Protein AF-A0ABD6HC77-F1 (afdb_monomer_lite)

Foldseek 3Di:
DVPDDPLVVVLVLLVVLVVQDPAQAEAEDDPPDDPVNVVVSVVSQVVHPNYHYPPPPPDDPLRVLVPDQAEEEAADQVNVVNLVSQHAYAYCYPNHLCNVFHHNDSNCSNPGDNGDCPVSVVVVVVVDDDPVCVVVCVVVVVCVVVVVCVVVVNDDDDDDDDDDDDDPDDDDPDD

Structure (mmCIF, N/CA/C/O backbone):
data_AF-A0ABD6HC77-F1
#
_entry.id   AF-A0ABD6HC77-F1
#
loop_
_atom_site.group_PDB
_atom_site.id
_atom_site.type_symbol
_atom_site.label_atom_id
_atom_site.label_alt_id
_atom_site.label_comp_id
_atom_site.label_asym_id
_atom_site.label_entity_id
_atom_site.label_seq_id
_atom_site.pdbx_PDB_ins_code
_atom_site.Cartn_x
_atom_site.Cartn_y
_atom_site.Cartn_z
_atom_site.occupancy
_atom_site.B_iso_or_equiv
_atom_site.auth_seq_id
_atom_site.auth_comp_id
_atom_site.auth_asym_id
_atom_site.auth_atom_id
_atom_site.pdbx_PDB_model_num
ATOM 1 N N . MET A 1 1 ? 2.148 14.689 -1.913 1.00 62.94 1 MET A N 1
ATOM 2 C CA . MET A 1 1 ? 0.938 14.128 -2.558 1.00 62.94 1 MET A CA 1
ATOM 3 C C . MET A 1 1 ? 0.359 15.086 -3.619 1.00 62.94 1 MET A C 1
ATOM 5 O O . MET A 1 1 ? -0.757 15.555 -3.466 1.00 62.94 1 MET A O 1
ATOM 9 N N . ARG A 1 2 ? 1.080 15.403 -4.713 1.00 68.69 2 ARG A N 1
ATOM 10 C CA . ARG A 1 2 ? 0.613 16.353 -5.765 1.00 68.69 2 ARG A CA 1
ATOM 11 C C . ARG A 1 2 ? 0.061 17.691 -5.226 1.00 68.69 2 ARG A C 1
ATOM 13 O O . ARG A 1 2 ? -0.995 18.139 -5.651 1.00 68.69 2 ARG A O 1
ATOM 20 N N . GLY A 1 3 ? 0.755 18.289 -4.258 1.00 75.81 3 GLY A N 1
ATOM 21 C CA . GLY A 1 3 ? 0.324 19.536 -3.608 1.00 75.81 3 GLY A CA 1
ATOM 22 C C . GLY A 1 3 ? -0.645 19.370 -2.430 1.00 75.81 3 GLY A C 1
ATOM 23 O O . GLY A 1 3 ? -0.885 20.340 -1.727 1.00 75.81 3 GLY A O 1
ATOM 24 N N . MET A 1 4 ? -1.159 18.164 -2.164 1.00 77.69 4 MET A N 1
ATOM 25 C CA . MET A 1 4 ? -1.951 17.876 -0.962 1.00 77.69 4 MET A CA 1
ATOM 26 C C . MET A 1 4 ? -1.049 17.756 0.275 1.00 77.69 4 MET A C 1
ATOM 28 O O . MET A 1 4 ? -0.010 17.081 0.219 1.00 77.69 4 MET A O 1
ATOM 32 N N . ASP A 1 5 ? -1.470 18.392 1.371 1.00 85.38 5 ASP A N 1
ATOM 33 C CA . ASP A 1 5 ? -0.844 18.275 2.689 1.00 85.38 5 ASP A CA 1
ATOM 34 C C . ASP A 1 5 ? -1.129 16.884 3.278 1.00 85.38 5 ASP A C 1
ATOM 36 O O . ASP A 1 5 ? -2.276 16.435 3.359 1.00 85.38 5 ASP A O 1
ATOM 40 N N . VAL A 1 6 ? -0.057 16.182 3.652 1.00 82.75 6 VAL A N 1
ATOM 41 C CA . VAL A 1 6 ? -0.116 14.794 4.129 1.00 82.75 6 VAL A CA 1
ATOM 42 C C . VAL A 1 6 ? -0.875 14.691 5.449 1.00 82.75 6 VAL A C 1
ATOM 44 O O . VAL A 1 6 ? -1.627 13.736 5.631 1.00 82.75 6 VAL A O 1
ATOM 47 N N . ARG A 1 7 ? -0.703 15.659 6.353 1.00 81.00 7 ARG A N 1
ATOM 48 C CA . ARG A 1 7 ? -1.335 15.651 7.676 1.00 81.00 7 ARG A CA 1
ATOM 49 C C . ARG A 1 7 ? -2.829 15.901 7.548 1.00 81.00 7 ARG A C 1
ATOM 51 O O . ARG A 1 7 ? -3.617 15.105 8.049 1.00 81.00 7 ARG A O 1
ATOM 58 N N . GLN A 1 8 ? -3.224 16.903 6.756 1.00 83.88 8 GLN A N 1
ATOM 59 C CA . GLN A 1 8 ? -4.639 17.174 6.478 1.00 83.88 8 GLN A CA 1
ATOM 60 C C . GLN A 1 8 ? -5.339 15.963 5.862 1.00 83.88 8 GLN A C 1
ATOM 62 O O . GLN A 1 8 ? -6.421 15.576 6.309 1.00 83.88 8 GLN A O 1
ATOM 67 N N . TRP A 1 9 ? -4.712 15.337 4.860 1.00 87.75 9 TRP A N 1
ATOM 68 C CA . TRP A 1 9 ? -5.236 14.114 4.256 1.00 87.75 9 TRP A CA 1
ATOM 69 C C . TRP A 1 9 ? -5.396 13.000 5.290 1.00 87.75 9 TRP A C 1
ATOM 71 O O . TRP A 1 9 ? -6.433 12.332 5.332 1.00 87.75 9 TRP A O 1
ATOM 81 N N . LEU A 1 10 ? -4.381 12.803 6.128 1.00 87.69 10 LEU A N 1
ATOM 82 C CA . LEU A 1 10 ? -4.363 11.713 7.083 1.00 87.69 10 LEU A CA 1
ATOM 83 C C . LEU A 1 10 ? -5.421 11.900 8.173 1.00 87.69 10 LEU A C 1
ATOM 85 O O . LEU A 1 10 ? -6.184 10.974 8.435 1.00 87.69 10 LEU A O 1
ATOM 89 N N . VAL A 1 11 ? -5.536 13.101 8.742 1.00 85.00 11 VAL A N 1
ATOM 90 C CA . VAL A 1 11 ? -6.562 13.438 9.739 1.00 85.00 11 VAL A CA 1
ATOM 91 C C . VAL A 1 11 ? -7.964 13.299 9.147 1.00 85.00 11 VAL A C 1
ATOM 93 O O . VAL A 1 11 ? -8.844 12.715 9.780 1.00 85.00 11 VAL A O 1
ATOM 96 N N . ALA A 1 12 ? -8.190 13.788 7.923 1.00 89.56 12 ALA A N 1
ATOM 97 C CA . ALA A 1 12 ? -9.483 13.654 7.252 1.00 89.56 12 ALA A CA 1
ATOM 98 C C . ALA A 1 12 ? -9.852 12.181 7.009 1.00 89.56 12 ALA A C 1
ATOM 100 O O . ALA A 1 12 ? -10.983 11.773 7.286 1.00 89.56 12 ALA A O 1
ATOM 101 N N . THR A 1 13 ? -8.888 11.376 6.556 1.00 92.56 13 THR A N 1
ATOM 102 C CA . THR A 1 13 ? -9.063 9.936 6.323 1.00 92.56 13 THR A CA 1
ATOM 103 C C . THR A 1 13 ? -9.327 9.199 7.635 1.00 92.56 13 THR A C 1
ATOM 105 O O . THR A 1 13 ? -10.296 8.451 7.727 1.00 92.56 13 THR A O 1
ATOM 108 N N . ALA A 1 14 ? -8.543 9.461 8.685 1.00 90.19 14 ALA A N 1
ATOM 109 C CA . ALA A 1 14 ? -8.714 8.840 9.997 1.00 90.19 14 ALA A CA 1
ATOM 110 C C . ALA A 1 14 ? -10.074 9.180 10.622 1.00 90.19 14 ALA A C 1
ATOM 112 O O . ALA A 1 14 ? -10.763 8.292 11.121 1.00 90.19 14 ALA A O 1
ATOM 113 N N . ARG A 1 15 ? -10.515 10.443 10.530 1.00 89.94 15 ARG A N 1
ATOM 114 C CA . ARG A 1 15 ? -11.862 10.852 10.962 1.00 89.94 15 ARG A CA 1
ATOM 115 C C . ARG A 1 15 ? -12.956 10.153 10.165 1.00 89.94 15 ARG A C 1
ATOM 117 O O . ARG A 1 15 ? -14.004 9.869 10.732 1.00 89.94 15 ARG A O 1
ATOM 124 N N . HIS A 1 16 ? -12.747 9.910 8.870 1.00 94.19 16 HIS A N 1
ATOM 125 C CA . HIS A 1 16 ? -13.688 9.138 8.064 1.00 94.19 16 HIS A CA 1
ATOM 126 C C . HIS A 1 16 ? -13.772 7.698 8.563 1.00 94.19 16 HIS A C 1
ATOM 128 O O . HIS A 1 16 ? -14.852 7.260 8.946 1.00 94.19 16 HIS A O 1
ATOM 134 N N . VAL A 1 17 ? -12.640 7.003 8.644 1.00 95.12 17 VAL A N 1
ATOM 135 C CA . VAL A 1 17 ? -12.568 5.613 9.115 1.00 95.12 17 VAL A CA 1
ATOM 136 C C . VAL A 1 17 ? -13.184 5.457 10.505 1.00 95.12 17 VAL A C 1
ATOM 138 O O . VAL A 1 17 ? -13.977 4.546 10.721 1.00 95.12 17 VAL A O 1
ATOM 141 N N . ARG A 1 18 ? -12.910 6.387 11.427 1.00 91.75 18 ARG A N 1
ATOM 142 C CA . ARG A 1 18 ? -13.466 6.368 12.788 1.00 91.75 18 ARG A CA 1
ATOM 143 C C . ARG A 1 18 ? -14.999 6.436 12.826 1.00 91.75 18 ARG A C 1
ATOM 145 O O . ARG A 1 18 ? -15.589 5.943 13.775 1.00 91.75 18 ARG A O 1
ATOM 152 N N . ARG A 1 19 ? -15.664 7.014 11.815 1.00 94.31 19 ARG A N 1
ATOM 153 C CA . ARG A 1 19 ? -17.141 6.996 11.722 1.00 94.31 19 ARG A CA 1
ATOM 154 C C . ARG A 1 19 ? -17.704 5.645 11.274 1.00 94.31 19 ARG A C 1
ATOM 156 O O . ARG A 1 19 ? -18.898 5.423 11.421 1.00 94.31 19 ARG A O 1
ATOM 163 N N . LEU A 1 20 ? -16.869 4.786 10.696 1.00 96.62 20 LEU A N 1
ATOM 164 C CA . LEU A 1 20 ? -17.264 3.500 10.121 1.00 96.62 20 LEU A CA 1
ATOM 165 C C . LEU A 1 20 ? -16.901 2.321 11.027 1.00 96.62 20 LEU A C 1
ATOM 167 O O . LEU A 1 20 ? -17.508 1.259 10.931 1.00 96.62 20 LEU A O 1
ATOM 171 N N . THR A 1 21 ? -15.887 2.474 11.883 1.00 94.81 21 THR A N 1
ATOM 172 C CA . THR A 1 21 ? -15.404 1.387 12.734 1.00 94.81 21 THR A CA 1
ATOM 173 C C . THR A 1 21 ? -14.737 1.885 14.014 1.00 94.81 21 THR A C 1
ATOM 175 O O . THR A 1 21 ? -14.053 2.911 14.030 1.00 94.81 21 THR A O 1
ATOM 178 N N . ASP A 1 22 ? -14.875 1.089 15.078 1.00 93.38 22 ASP A N 1
ATOM 179 C CA . ASP A 1 22 ? -14.215 1.319 16.362 1.00 93.38 22 ASP A CA 1
ATOM 180 C C . ASP A 1 22 ? -12.799 0.728 16.452 1.00 93.38 22 ASP A C 1
ATOM 182 O O . ASP A 1 22 ? -12.096 0.958 17.439 1.00 93.38 22 ASP A O 1
ATOM 186 N N . ARG A 1 23 ? -12.331 0.019 15.415 1.00 92.62 23 ARG A N 1
ATOM 187 C CA . ARG A 1 23 ? -11.002 -0.613 15.410 1.00 92.62 23 ARG A CA 1
ATOM 188 C C . ARG A 1 23 ? -9.874 0.403 15.684 1.00 92.62 23 ARG A C 1
ATOM 190 O O . ARG A 1 23 ? -9.993 1.582 15.326 1.00 92.62 23 ARG A O 1
ATOM 197 N N . PRO A 1 24 ? -8.762 -0.025 16.309 1.00 90.88 24 PRO A N 1
ATOM 198 C CA . PRO A 1 24 ? -7.572 0.812 16.426 1.00 90.88 24 PRO A CA 1
ATOM 199 C C . PRO A 1 24 ? -7.069 1.224 15.041 1.00 90.88 24 PRO A C 1
ATOM 201 O O . PRO A 1 24 ? -6.986 0.393 14.137 1.00 90.88 24 PRO A O 1
ATOM 204 N N . ILE A 1 25 ? -6.721 2.500 14.877 1.00 91.38 25 ILE A N 1
ATOM 205 C CA . ILE A 1 25 ? -6.123 3.007 13.641 1.00 91.38 25 ILE A CA 1
ATOM 206 C C . ILE A 1 25 ? -4.643 3.243 13.921 1.00 91.38 25 ILE A C 1
ATOM 208 O O . ILE A 1 25 ? -4.300 4.067 14.767 1.00 91.38 25 ILE A O 1
ATOM 212 N N . ILE A 1 26 ? -3.773 2.523 13.212 1.00 89.62 26 ILE A N 1
ATOM 213 C CA . ILE A 1 26 ? -2.319 2.674 13.325 1.00 89.62 26 ILE A CA 1
ATOM 214 C C . ILE A 1 26 ? -1.805 3.485 12.137 1.00 89.62 26 ILE A C 1
ATOM 216 O O . ILE A 1 26 ? -1.994 3.112 10.979 1.00 89.62 26 ILE A O 1
ATOM 220 N N . VAL A 1 27 ? -1.150 4.606 12.420 1.00 88.75 27 VAL A N 1
ATOM 221 C CA . VAL A 1 27 ? -0.578 5.502 11.415 1.00 88.75 27 VAL A CA 1
ATOM 222 C C . VAL A 1 27 ? 0.906 5.234 11.288 1.00 88.75 27 VAL A C 1
ATOM 224 O O . VAL A 1 27 ? 1.663 5.498 12.215 1.00 88.75 27 VAL A O 1
ATOM 227 N N . ARG A 1 28 ? 1.337 4.761 10.119 1.00 87.00 28 ARG A N 1
ATOM 228 C CA . ARG A 1 28 ? 2.749 4.526 9.810 1.00 87.00 28 ARG A CA 1
ATOM 229 C C . ARG A 1 28 ? 3.338 5.708 9.028 1.00 87.00 28 ARG A C 1
ATOM 231 O O . ARG A 1 28 ? 3.027 5.853 7.842 1.00 87.00 28 ARG A O 1
ATOM 238 N N . PRO A 1 29 ? 4.178 6.558 9.643 1.00 82.69 29 PRO A N 1
ATOM 239 C CA . PRO A 1 29 ? 4.825 7.646 8.928 1.00 82.69 29 PRO A CA 1
ATOM 240 C C . PRO A 1 29 ? 5.885 7.118 7.959 1.00 82.69 29 PRO A C 1
ATOM 242 O O . PRO A 1 29 ? 6.426 6.022 8.109 1.00 82.69 29 PRO A O 1
ATOM 245 N N . HIS A 1 30 ? 6.186 7.917 6.938 1.00 82.50 30 HIS A N 1
ATOM 246 C CA . HIS A 1 30 ? 7.241 7.586 5.988 1.00 82.50 30 HIS A CA 1
ATOM 247 C C . HIS A 1 30 ? 8.616 7.623 6.688 1.00 82.50 30 HIS A C 1
ATOM 249 O O . HIS A 1 30 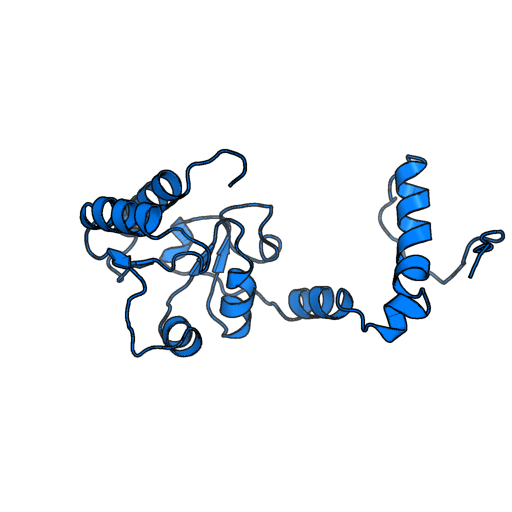? 8.864 8.582 7.418 1.00 82.50 30 HIS A O 1
ATOM 255 N N . PRO A 1 31 ? 9.545 6.679 6.427 1.00 79.19 31 PRO A N 1
ATOM 256 C CA . PRO A 1 31 ? 10.859 6.655 7.089 1.00 79.19 31 PRO A CA 1
ATOM 257 C C . PRO A 1 31 ? 11.687 7.936 6.904 1.00 79.19 31 PRO A C 1
ATOM 259 O O . PRO A 1 31 ? 12.503 8.283 7.744 1.00 79.19 31 PRO A O 1
ATOM 262 N N . GLY A 1 32 ? 11.469 8.643 5.793 1.00 78.19 32 GLY A N 1
ATOM 263 C CA . GLY A 1 32 ? 12.096 9.937 5.496 1.00 78.19 32 GLY A CA 1
ATOM 264 C C . GLY A 1 32 ? 11.331 11.173 5.992 1.00 78.19 32 GLY A C 1
ATOM 265 O O . GLY A 1 32 ? 11.617 12.270 5.521 1.00 78.19 32 GLY A O 1
ATOM 266 N N . MET A 1 33 ? 10.312 11.021 6.845 1.00 79.25 33 MET A N 1
ATOM 267 C CA . MET A 1 33 ? 9.595 12.155 7.444 1.00 79.25 33 MET A CA 1
ATOM 268 C C . MET A 1 33 ? 10.514 12.898 8.423 1.00 79.25 33 MET A C 1
ATOM 270 O O . MET A 1 33 ? 11.226 12.270 9.202 1.0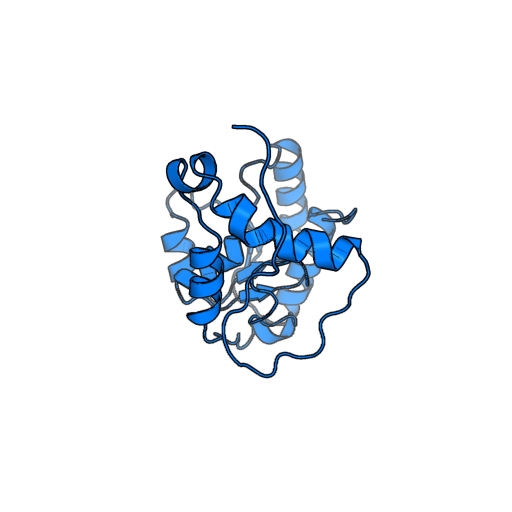0 79.25 33 MET A O 1
ATOM 274 N N . LYS A 1 34 ? 10.510 14.235 8.390 1.00 78.50 34 LYS A N 1
ATOM 275 C CA . LYS A 1 34 ? 11.292 15.041 9.337 1.00 78.50 34 LYS A CA 1
ATOM 276 C C . LYS A 1 34 ? 10.685 14.951 10.739 1.00 78.50 34 LYS A C 1
ATOM 278 O O . LYS A 1 34 ? 9.468 14.877 10.880 1.00 78.50 34 LYS A O 1
ATOM 283 N N . ASN A 1 35 ? 11.521 15.048 11.771 1.00 76.69 35 ASN A N 1
ATOM 284 C CA . ASN A 1 35 ? 11.076 14.963 13.169 1.00 76.69 35 ASN A CA 1
ATOM 285 C C . ASN A 1 35 ? 10.036 16.037 13.538 1.00 76.69 35 ASN A C 1
ATOM 287 O O . ASN A 1 35 ? 9.091 15.753 14.265 1.00 76.69 35 ASN A O 1
ATOM 291 N N . GLU A 1 36 ? 10.184 17.257 13.018 1.00 78.06 36 GLU A N 1
ATOM 292 C CA . GLU A 1 36 ? 9.233 18.355 13.246 1.00 78.06 36 GLU A CA 1
ATOM 293 C C . GLU A 1 36 ? 7.849 18.042 12.655 1.00 78.06 36 GLU A C 1
ATOM 295 O O . GLU A 1 36 ? 6.826 18.241 13.311 1.00 78.06 36 GLU A O 1
ATOM 300 N N . ASP A 1 37 ? 7.819 17.482 11.440 1.00 76.94 37 ASP A N 1
ATOM 301 C CA . ASP A 1 37 ? 6.585 17.052 10.777 1.00 76.94 37 ASP A CA 1
ATOM 302 C C . ASP A 1 37 ? 5.927 15.890 11.533 1.00 76.94 37 ASP A C 1
ATOM 304 O O . ASP A 1 37 ? 4.701 15.826 11.624 1.00 76.94 37 ASP A O 1
ATOM 308 N N . PHE A 1 38 ? 6.738 14.992 12.101 1.00 76.50 38 PHE A N 1
ATOM 309 C CA . PHE A 1 38 ? 6.271 13.879 12.923 1.00 76.50 38 PHE A CA 1
ATOM 310 C C . PHE A 1 38 ? 5.632 14.360 14.232 1.00 76.50 38 PHE A C 1
ATOM 312 O O . PHE A 1 38 ? 4.531 13.925 14.557 1.00 76.50 38 PHE A O 1
ATOM 319 N N . ALA A 1 39 ? 6.263 15.292 14.953 1.00 78.00 39 ALA A N 1
ATOM 320 C CA . ALA A 1 39 ? 5.708 15.846 16.191 1.00 78.00 39 ALA A CA 1
ATOM 321 C C . ALA A 1 39 ? 4.399 16.618 15.940 1.00 78.00 39 ALA A C 1
ATOM 323 O O . ALA A 1 39 ? 3.434 16.491 16.694 1.00 78.00 39 ALA A O 1
ATOM 324 N N . ALA A 1 40 ? 4.338 17.386 14.847 1.00 80.19 40 ALA A N 1
ATOM 325 C CA . ALA A 1 40 ? 3.109 18.060 14.438 1.00 80.19 40 ALA A CA 1
ATOM 326 C C . ALA A 1 40 ? 2.003 17.057 14.073 1.00 80.19 40 ALA A C 1
ATOM 328 O O . ALA A 1 40 ? 0.850 17.243 14.460 1.00 80.19 40 ALA A O 1
ATOM 329 N N . LEU A 1 41 ? 2.356 15.978 13.364 1.00 78.00 41 LEU A N 1
ATOM 330 C CA . LEU A 1 41 ? 1.433 14.890 13.069 1.00 78.00 41 LEU A CA 1
ATOM 331 C C . LEU A 1 41 ? 0.909 14.264 14.367 1.00 78.00 41 LEU A C 1
ATOM 333 O O . LEU A 1 41 ? -0.297 14.187 14.539 1.00 78.00 41 LEU A O 1
ATOM 337 N N . GLU A 1 42 ? 1.777 13.881 15.303 1.00 78.44 42 GLU A N 1
ATOM 338 C CA . GLU A 1 42 ? 1.385 13.304 16.596 1.00 78.44 42 GLU A CA 1
ATOM 339 C C . GLU A 1 42 ? 0.359 14.167 17.344 1.00 78.44 42 GLU A C 1
ATOM 341 O O . GLU A 1 42 ? -0.685 13.663 17.767 1.00 78.44 42 GLU A O 1
ATOM 346 N N . ALA A 1 43 ? 0.607 15.477 17.429 1.00 80.62 43 ALA A N 1
ATOM 347 C CA . ALA A 1 43 ? -0.302 16.424 18.068 1.00 80.62 43 ALA A CA 1
ATOM 348 C C . ALA A 1 43 ? -1.669 16.502 17.364 1.00 80.62 43 ALA A C 1
ATOM 350 O O . ALA A 1 43 ? -2.709 16.535 18.023 1.00 80.62 43 ALA A O 1
ATOM 351 N N . GLU A 1 44 ? -1.695 16.500 16.028 1.00 77.56 44 GLU A N 1
ATOM 352 C CA . GLU A 1 44 ? -2.945 16.483 15.264 1.00 77.56 44 GLU A CA 1
ATOM 353 C C . GLU A 1 44 ? -3.706 15.160 15.429 1.00 77.56 44 GLU A C 1
ATOM 355 O O . GLU A 1 44 ? -4.936 15.160 15.544 1.00 77.56 44 GLU A O 1
ATOM 360 N N . LEU A 1 45 ? -2.997 14.030 15.480 1.00 75.75 45 LEU A N 1
ATOM 361 C CA . LEU A 1 45 ? -3.605 12.709 15.642 1.00 75.75 45 LEU A CA 1
ATOM 362 C C . LEU A 1 45 ? -4.201 12.502 17.029 1.00 75.75 45 LEU A C 1
ATOM 364 O O . LEU A 1 45 ? -5.248 11.865 17.132 1.00 75.75 45 LEU A O 1
ATOM 368 N N . ALA A 1 46 ? -3.618 13.108 18.065 1.00 77.50 46 ALA A N 1
ATOM 369 C CA . ALA A 1 46 ? -4.179 13.103 19.414 1.00 77.50 46 ALA A CA 1
ATOM 370 C C . ALA A 1 46 ? -5.597 13.713 19.483 1.00 77.50 46 ALA A C 1
ATOM 372 O O . ALA A 1 46 ? -6.335 13.456 20.433 1.00 77.50 46 ALA A O 1
ATOM 373 N N . THR A 1 47 ? -6.021 14.479 18.466 1.00 77.62 47 THR A N 1
ATOM 374 C CA . THR A 1 47 ? -7.390 15.021 18.370 1.00 77.62 47 THR A CA 1
ATOM 375 C C . THR A 1 47 ? -8.438 14.003 17.904 1.00 77.62 47 THR A C 1
ATOM 377 O O . THR A 1 47 ? -9.631 14.313 17.894 1.00 77.62 47 THR A O 1
ATOM 380 N N . VAL A 1 48 ? -8.030 12.799 17.494 1.00 73.19 48 VAL A N 1
ATOM 381 C CA . VAL A 1 48 ? -8.912 11.739 16.986 1.00 73.19 48 VAL A CA 1
ATOM 382 C C . VAL A 1 48 ? -8.779 10.503 17.877 1.00 73.19 48 VAL A C 1
ATOM 384 O O . VAL A 1 48 ? -7.688 9.968 18.052 1.00 73.19 48 VAL A O 1
ATOM 387 N N . SER A 1 49 ? -9.889 10.017 18.442 1.00 74.50 49 SER A N 1
ATOM 388 C CA . SER A 1 49 ? -9.848 8.871 19.360 1.00 74.50 49 SER A CA 1
ATOM 389 C C . SER A 1 49 ? -9.400 7.574 18.669 1.00 74.50 49 SER A C 1
ATOM 391 O O . SER A 1 49 ? -9.714 7.316 17.501 1.00 74.50 49 SER A O 1
ATOM 393 N N . GLY A 1 50 ? -8.654 6.743 19.407 1.00 69.38 50 GLY A N 1
ATOM 394 C CA . GLY A 1 50 ? -8.186 5.424 18.957 1.00 69.38 50 GLY A CA 1
ATOM 395 C C . GLY A 1 50 ? -7.211 5.461 17.774 1.00 69.38 50 GLY A C 1
ATOM 396 O O . GLY A 1 50 ? -7.089 4.473 17.046 1.00 69.38 50 GLY A O 1
ATOM 397 N N . LEU A 1 51 ? -6.580 6.612 17.541 1.00 76.88 51 LEU A N 1
ATOM 398 C CA . LEU A 1 51 ? -5.535 6.804 16.549 1.00 76.88 51 LEU A CA 1
ATOM 399 C C . LEU A 1 51 ? -4.184 6.724 17.254 1.00 76.88 51 LEU A C 1
ATOM 401 O O . LEU A 1 51 ? -3.913 7.475 18.187 1.00 76.88 51 LEU A O 1
ATOM 405 N N . HIS A 1 52 ? -3.347 5.798 16.813 1.00 79.50 52 HIS A N 1
ATOM 406 C CA . HIS A 1 52 ? -2.023 5.575 17.371 1.00 79.50 52 HIS A CA 1
ATOM 407 C C . HIS A 1 52 ? -0.998 5.732 16.257 1.00 79.50 52 HIS A C 1
ATOM 409 O O . HIS A 1 52 ? -1.191 5.228 15.150 1.00 79.50 52 HIS A O 1
ATOM 415 N N . LEU A 1 53 ? 0.108 6.413 16.533 1.00 77.75 53 LEU A N 1
ATOM 416 C CA . LEU A 1 53 ? 1.265 6.323 15.653 1.00 77.75 53 LEU A CA 1
ATOM 417 C C . LEU A 1 53 ? 1.861 4.919 15.760 1.00 77.75 53 LEU A C 1
ATOM 419 O O . LEU A 1 53 ? 1.870 4.317 16.835 1.00 77.75 53 LEU A O 1
ATOM 423 N N . SER A 1 54 ? 2.351 4.404 14.635 1.00 72.31 54 SER A N 1
ATOM 424 C CA . SER A 1 54 ? 3.191 3.210 14.582 1.00 72.31 54 SER A CA 1
ATOM 425 C C . SER A 1 54 ? 4.426 3.506 15.429 1.00 72.31 54 SER A C 1
ATOM 427 O O . SER A 1 54 ? 5.324 4.251 15.042 1.00 72.31 54 SER A O 1
ATOM 429 N N . GLY A 1 55 ? 4.363 3.018 16.662 1.00 58.03 55 GLY A N 1
ATOM 430 C CA . GLY A 1 55 ? 5.290 3.304 17.754 1.00 58.03 55 GLY A CA 1
ATOM 431 C C . GLY A 1 55 ? 5.479 2.083 18.645 1.00 58.03 55 GLY A C 1
ATOM 432 O O . GLY A 1 55 ? 5.932 2.192 19.781 1.00 58.03 55 GLY A O 1
ATOM 433 N N . LEU A 1 56 ? 5.132 0.900 18.135 1.00 52.41 56 LEU A N 1
ATOM 434 C CA . LEU A 1 56 ? 5.484 -0.356 18.766 1.00 52.41 56 LEU A CA 1
ATOM 435 C C . LEU A 1 56 ? 6.960 -0.579 18.454 1.00 52.41 56 LEU A C 1
ATOM 437 O O . LEU A 1 56 ? 7.309 -1.269 17.508 1.00 52.41 56 LEU A O 1
ATOM 441 N N . SER A 1 57 ? 7.831 0.050 19.241 1.00 49.81 57 SER A N 1
ATOM 442 C CA . SER A 1 57 ? 9.293 -0.085 19.167 1.00 49.81 57 SER A CA 1
ATOM 443 C C . SER A 1 57 ? 9.784 -1.542 19.219 1.00 49.81 57 SER A C 1
ATOM 445 O O . SER A 1 57 ? 10.958 -1.802 18.972 1.00 49.81 57 SER A O 1
ATOM 447 N N . SER A 1 58 ? 8.887 -2.488 19.513 1.00 59.88 58 SER A N 1
ATOM 448 C CA . SER A 1 58 ? 9.101 -3.930 19.543 1.00 59.88 58 SER A CA 1
ATOM 449 C C . SER A 1 58 ? 8.486 -4.721 18.379 1.00 59.88 58 SER A C 1
ATOM 451 O O . SER A 1 58 ? 8.777 -5.911 18.286 1.00 59.88 58 SER A O 1
ATOM 453 N N . LEU A 1 59 ? 7.646 -4.130 17.517 1.00 67.88 59 LEU A N 1
ATOM 454 C CA . LEU A 1 59 ? 6.996 -4.853 16.415 1.00 67.88 59 LEU A CA 1
ATOM 455 C C . LEU A 1 59 ? 7.603 -4.500 15.060 1.00 67.88 59 LEU A C 1
ATOM 457 O O . LEU A 1 59 ? 7.828 -3.336 14.726 1.00 67.88 59 LEU A O 1
ATOM 461 N N . THR A 1 60 ? 7.833 -5.528 14.249 1.00 82.06 60 THR A N 1
ATOM 462 C CA . THR A 1 60 ? 8.243 -5.360 12.856 1.00 82.06 60 THR A CA 1
ATOM 463 C C . THR A 1 60 ? 7.042 -5.014 11.972 1.00 82.06 60 THR A C 1
ATOM 465 O O . THR A 1 60 ? 5.888 -5.217 12.346 1.00 82.06 60 THR A O 1
ATOM 468 N N . VAL A 1 61 ? 7.303 -4.547 10.746 1.00 83.62 61 VAL A N 1
ATOM 469 C CA . VAL A 1 61 ? 6.261 -4.368 9.711 1.00 83.62 61 VAL A CA 1
ATOM 470 C C . VAL A 1 61 ? 5.436 -5.637 9.517 1.00 83.62 61 VAL A C 1
ATOM 472 O O . VAL A 1 61 ? 4.225 -5.567 9.329 1.00 83.62 61 VAL A O 1
ATOM 475 N N . VAL A 1 62 ? 6.098 -6.793 9.554 1.00 86.62 62 VAL A N 1
ATOM 476 C CA . VAL A 1 62 ? 5.455 -8.093 9.364 1.00 86.62 62 VAL A CA 1
ATOM 477 C C . VAL A 1 62 ? 4.487 -8.371 10.513 1.00 86.62 62 VAL A C 1
ATOM 479 O O . VAL A 1 62 ? 3.359 -8.782 10.262 1.00 86.62 62 VAL A O 1
ATOM 482 N N . ASP A 1 63 ? 4.880 -8.064 11.752 1.00 87.25 63 ASP A N 1
ATOM 483 C CA . ASP A 1 63 ? 4.016 -8.234 12.925 1.00 87.25 63 ASP A CA 1
ATOM 484 C C . ASP A 1 63 ? 2.807 -7.288 12.901 1.00 87.25 63 ASP A C 1
ATOM 486 O O . ASP A 1 63 ? 1.700 -7.687 13.268 1.00 87.25 63 ASP A O 1
ATOM 490 N N . GLU A 1 64 ? 3.003 -6.038 12.464 1.00 88.06 64 GLU A N 1
ATOM 491 C CA . GLU A 1 64 ? 1.909 -5.075 12.285 1.00 88.06 64 GLU A CA 1
ATOM 492 C C . GLU A 1 64 ? 0.921 -5.560 11.214 1.00 88.06 64 GLU A C 1
ATOM 494 O O . GLU A 1 64 ? -0.289 -5.557 11.447 1.00 88.06 64 GLU A O 1
ATOM 499 N N . LEU A 1 65 ? 1.423 -6.018 10.062 1.00 92.50 65 LEU A N 1
ATOM 500 C CA . LEU A 1 65 ? 0.592 -6.515 8.962 1.00 92.50 65 LEU A CA 1
ATOM 501 C C . LEU A 1 65 ? -0.152 -7.800 9.334 1.00 92.50 65 LEU A C 1
ATOM 503 O O . LEU A 1 65 ? -1.336 -7.909 9.037 1.00 92.50 65 LEU A O 1
ATOM 507 N N . ALA A 1 66 ? 0.478 -8.727 10.059 1.00 91.81 66 ALA A N 1
ATOM 508 C CA . ALA A 1 66 ? -0.171 -9.960 10.515 1.00 91.81 66 ALA A CA 1
ATOM 509 C C . ALA A 1 66 ? -1.390 -9.708 11.425 1.00 91.81 66 ALA A C 1
ATOM 511 O O . ALA A 1 66 ? -2.253 -10.572 11.573 1.00 91.81 66 ALA A O 1
ATOM 512 N N . ARG A 1 67 ? -1.464 -8.525 12.048 1.00 91.69 67 ARG A N 1
ATOM 513 C CA . ARG A 1 67 ? -2.570 -8.093 12.918 1.00 91.69 67 ARG A CA 1
ATOM 514 C C . ARG A 1 67 ? -3.522 -7.111 12.234 1.00 91.69 67 ARG A C 1
ATOM 516 O O . ARG A 1 67 ? -4.534 -6.734 12.828 1.00 91.69 67 ARG A O 1
ATOM 523 N N . ALA A 1 68 ? -3.195 -6.651 11.031 1.00 95.31 68 ALA A N 1
ATOM 524 C CA . ALA A 1 68 ? -3.950 -5.620 10.346 1.00 95.31 68 ALA A CA 1
ATOM 525 C C . ALA A 1 68 ? -5.231 -6.194 9.728 1.00 95.31 68 ALA A C 1
ATOM 527 O O . ALA A 1 68 ? -5.208 -7.193 9.016 1.00 95.31 68 ALA A O 1
ATOM 528 N N . HIS A 1 69 ? -6.354 -5.512 9.957 1.00 97.25 69 HIS A N 1
ATOM 529 C CA . HIS A 1 69 ? -7.614 -5.824 9.279 1.00 97.25 69 HIS A CA 1
ATOM 530 C C . HIS A 1 69 ? -7.567 -5.439 7.792 1.00 97.25 69 HIS A C 1
ATOM 532 O O . HIS A 1 69 ? -8.013 -6.188 6.930 1.00 97.25 69 HIS A O 1
ATOM 538 N N . CYS A 1 70 ? -6.997 -4.270 7.504 1.00 97.75 70 CYS A N 1
ATOM 539 C CA . CYS A 1 70 ? -6.668 -3.784 6.171 1.00 97.75 70 CYS A CA 1
ATOM 540 C C . CYS A 1 70 ? -5.668 -2.633 6.285 1.00 97.75 70 CYS A C 1
ATOM 542 O O . CYS A 1 70 ? -5.521 -2.033 7.356 1.00 97.75 70 CYS A O 1
ATOM 544 N N . THR A 1 71 ? -5.048 -2.252 5.172 1.00 97.38 71 THR A N 1
ATOM 545 C CA . THR A 1 71 ? -4.265 -1.016 5.085 1.00 97.38 71 THR A CA 1
ATOM 546 C C . THR A 1 71 ? -4.923 -0.005 4.155 1.00 97.38 71 THR A C 1
ATOM 548 O O . THR A 1 71 ? -5.562 -0.352 3.162 1.00 97.38 71 THR A O 1
ATOM 551 N N . ILE A 1 72 ? -4.770 1.279 4.479 1.00 97.19 72 ILE A N 1
ATOM 552 C CA . ILE A 1 72 ? -5.254 2.385 3.651 1.00 97.19 72 ILE A CA 1
ATOM 553 C C . ILE A 1 72 ? -4.036 3.146 3.146 1.00 97.19 72 ILE A C 1
ATOM 555 O O . ILE A 1 72 ? -3.302 3.766 3.915 1.00 97.19 72 ILE A O 1
ATOM 559 N N . CYS A 1 73 ? -3.814 3.100 1.838 1.00 95.12 73 CYS A N 1
ATOM 560 C CA . CYS A 1 73 ? -2.671 3.728 1.193 1.00 95.12 73 CYS A CA 1
ATOM 561 C C . CYS A 1 73 ? -3.147 4.781 0.194 1.00 95.12 73 CYS A C 1
ATOM 563 O O . CYS A 1 73 ? -3.941 4.488 -0.694 1.00 95.12 73 CYS A O 1
ATOM 565 N N . TYR A 1 74 ? -2.604 6.000 0.246 1.00 93.56 74 TYR A N 1
ATOM 566 C CA . TYR A 1 74 ? -2.844 6.962 -0.833 1.00 93.56 74 TYR A CA 1
ATOM 567 C C . TYR A 1 74 ? -2.125 6.518 -2.114 1.00 93.56 74 TYR A C 1
ATOM 569 O O . TYR A 1 74 ? -2.731 5.943 -3.011 1.00 93.56 74 TYR A O 1
ATOM 577 N N . SER A 1 75 ? -0.808 6.713 -2.178 1.00 91.19 75 SER A N 1
ATOM 578 C CA . SER A 1 75 ? 0.042 6.329 -3.316 1.00 91.19 75 SER A CA 1
ATOM 579 C C . SER A 1 75 ? 1.334 5.629 -2.881 1.00 91.19 75 SER A C 1
ATOM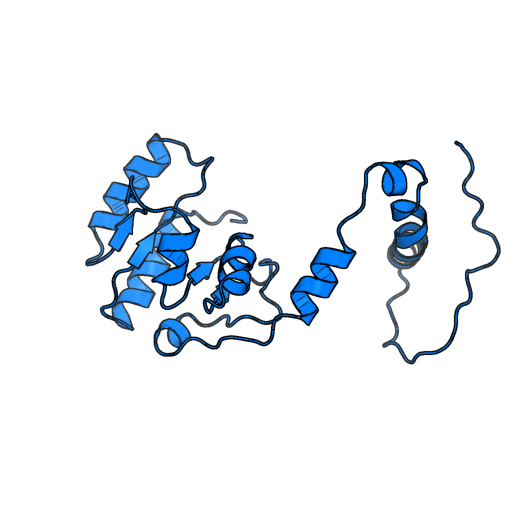 581 O O . SER A 1 75 ? 2.303 5.618 -3.632 1.00 91.19 75 SER A O 1
ATOM 583 N N . SER A 1 76 ? 1.380 5.126 -1.645 1.00 91.50 76 SER A N 1
ATOM 584 C CA . SER A 1 76 ? 2.544 4.409 -1.114 1.00 91.50 76 SER A CA 1
ATOM 585 C C . SER A 1 76 ? 2.665 3.029 -1.758 1.00 91.50 76 SER A C 1
ATOM 587 O O . SER A 1 76 ? 1.641 2.374 -1.959 1.00 91.50 76 SER A O 1
ATOM 589 N N . SER A 1 77 ? 3.897 2.578 -2.012 1.00 92.38 77 SER A N 1
ATOM 590 C CA . SER A 1 77 ? 4.203 1.200 -2.422 1.00 92.38 77 SER A CA 1
ATOM 591 C C . SER A 1 77 ? 4.024 0.183 -1.295 1.00 92.38 77 SER A C 1
ATOM 593 O O . SER A 1 77 ? 4.010 -1.008 -1.573 1.00 92.38 77 SER A O 1
ATOM 595 N N . PHE A 1 78 ? 3.815 0.633 -0.051 1.00 94.06 78 PHE A N 1
ATOM 596 C CA . PHE A 1 78 ? 3.480 -0.222 1.099 1.00 94.06 78 PHE A CA 1
ATOM 597 C C . PHE A 1 78 ? 2.198 -1.055 0.887 1.00 94.06 78 PHE A C 1
ATOM 599 O O . PHE A 1 78 ? 1.958 -2.056 1.564 1.00 94.06 78 PHE A O 1
ATOM 606 N N . SER A 1 79 ? 1.373 -0.664 -0.091 1.00 96.56 79 SER A N 1
ATOM 607 C CA . SER A 1 79 ? 0.268 -1.479 -0.596 1.00 96.56 79 SER A CA 1
ATOM 608 C C . SER A 1 79 ? 0.733 -2.862 -1.065 1.00 96.56 79 SER A C 1
ATOM 610 O O . SER A 1 79 ? 0.036 -3.842 -0.829 1.00 96.56 79 SER A O 1
ATOM 612 N N . LEU A 1 80 ? 1.918 -2.965 -1.673 1.00 96.12 80 LEU A N 1
ATOM 613 C CA . LEU A 1 80 ? 2.489 -4.238 -2.109 1.00 96.12 80 LEU A CA 1
ATOM 614 C C . LEU A 1 80 ? 2.883 -5.120 -0.929 1.00 96.12 80 LEU A C 1
ATOM 616 O O . LEU A 1 80 ? 2.559 -6.301 -0.947 1.00 96.12 80 LEU A O 1
ATOM 620 N N . ASP A 1 81 ? 3.517 -4.550 0.100 1.00 95.38 81 ASP A N 1
ATOM 621 C CA . ASP A 1 81 ? 3.882 -5.289 1.316 1.00 95.38 81 ASP A CA 1
ATOM 622 C C . ASP A 1 81 ? 2.632 -5.864 1.993 1.00 95.38 81 ASP A C 1
ATOM 624 O O . ASP A 1 81 ? 2.598 -7.033 2.372 1.00 95.38 81 ASP A O 1
ATOM 628 N N . SER A 1 82 ? 1.569 -5.058 2.069 1.00 96.94 82 SER A N 1
ATOM 629 C CA . SER A 1 82 ? 0.275 -5.474 2.622 1.00 96.94 82 SER A CA 1
ATOM 630 C C . SER A 1 82 ? -0.329 -6.634 1.825 1.00 96.94 82 SER A C 1
ATOM 632 O O . SER A 1 82 ? -0.653 -7.678 2.390 1.00 96.94 82 SER A O 1
ATOM 634 N N . LEU A 1 83 ? -0.415 -6.487 0.499 1.00 97.31 83 LEU A N 1
ATOM 635 C CA . LEU A 1 83 ? -0.933 -7.527 -0.388 1.00 97.31 83 LEU A CA 1
ATOM 636 C C . LEU A 1 83 ? -0.093 -8.805 -0.321 1.00 97.31 83 LEU A C 1
ATOM 638 O O . LEU A 1 83 ? -0.649 -9.901 -0.314 1.00 97.31 83 LEU A O 1
ATOM 642 N N . LEU A 1 84 ? 1.233 -8.696 -0.241 1.00 95.38 84 LEU A N 1
ATOM 643 C CA . LEU A 1 84 ? 2.120 -9.853 -0.145 1.00 95.38 84 LEU A CA 1
ATOM 644 C C . LEU A 1 84 ? 1.828 -10.674 1.121 1.00 95.38 84 LEU A C 1
ATOM 646 O O . LEU A 1 84 ? 1.785 -11.899 1.052 1.00 95.38 84 LEU A O 1
ATOM 650 N N . GLN A 1 8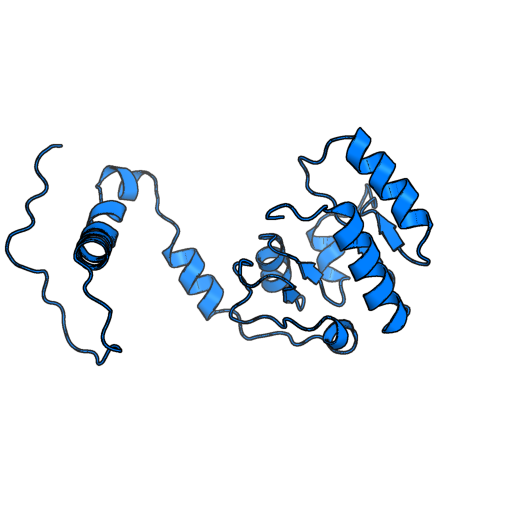5 ? 1.525 -9.999 2.234 1.00 96.06 85 GLN A N 1
ATOM 651 C CA . GLN A 1 85 ? 1.114 -10.620 3.500 1.00 96.06 85 GLN A CA 1
ATOM 652 C C . GLN A 1 85 ? -0.361 -11.066 3.531 1.00 96.06 85 GLN A C 1
ATOM 654 O O . GLN A 1 85 ? -0.839 -11.540 4.556 1.00 96.06 85 GLN A O 1
ATOM 659 N N . GLY A 1 86 ? -1.102 -10.926 2.427 1.00 96.69 86 GLY A N 1
ATOM 660 C CA . GLY A 1 86 ? -2.523 -11.285 2.365 1.00 96.69 86 GLY A CA 1
ATOM 661 C C . GLY A 1 86 ? -3.445 -10.309 3.101 1.00 96.69 86 GLY A C 1
ATOM 662 O O . GLY A 1 86 ? -4.588 -10.654 3.386 1.00 96.69 86 GLY A O 1
ATOM 663 N N . VAL A 1 87 ? -2.970 -9.096 3.397 1.00 98.12 87 VAL A N 1
ATOM 664 C CA . VAL A 1 87 ? -3.761 -8.043 4.041 1.00 98.12 87 VAL A CA 1
ATOM 665 C C . VAL A 1 87 ? -4.501 -7.235 2.968 1.00 98.12 87 VAL A C 1
ATOM 667 O O . VAL A 1 87 ? -3.856 -6.721 2.047 1.00 98.12 87 VAL A O 1
ATOM 670 N N . PRO A 1 88 ? -5.835 -7.077 3.070 1.00 98.12 88 PRO A N 1
ATOM 671 C CA . PRO A 1 88 ? -6.611 -6.226 2.173 1.00 98.12 88 PRO A CA 1
ATOM 672 C C . PRO A 1 88 ? -6.098 -4.784 2.134 1.00 98.12 88 PRO A C 1
ATOM 674 O O . PRO A 1 88 ? -5.671 -4.231 3.151 1.00 98.12 88 PRO A O 1
ATOM 677 N N . VAL A 1 89 ? -6.187 -4.146 0.966 1.00 98.31 89 VAL A N 1
ATOM 678 C CA . VAL A 1 89 ? -5.705 -2.772 0.766 1.00 98.31 89 VAL A CA 1
ATOM 679 C C . VAL A 1 89 ? -6.777 -1.906 0.124 1.00 98.31 89 VAL A C 1
ATOM 681 O O . VAL A 1 89 ? -7.336 -2.254 -0.917 1.00 98.31 89 VAL A O 1
ATOM 684 N N . ILE A 1 90 ? -6.990 -0.728 0.704 1.00 98.38 90 ILE A N 1
ATOM 685 C CA . ILE A 1 90 ? -7.777 0.361 0.124 1.00 98.38 90 ILE A CA 1
ATOM 686 C C . ILE A 1 90 ? -6.804 1.412 -0.416 1.00 98.38 90 ILE A C 1
ATOM 688 O O . ILE A 1 90 ? -5.975 1.966 0.312 1.00 98.38 90 ILE A O 1
ATOM 692 N N . THR A 1 91 ? -6.897 1.698 -1.712 1.00 96.38 91 THR A N 1
ATOM 693 C CA . THR A 1 91 ? -6.037 2.650 -2.419 1.00 96.38 91 THR A CA 1
ATOM 694 C C . THR A 1 91 ? -6.795 3.923 -2.781 1.00 96.38 91 THR A C 1
ATOM 696 O O . THR A 1 91 ? -7.661 3.928 -3.649 1.00 96.38 91 THR A O 1
ATOM 699 N N . LEU A 1 92 ? -6.448 5.044 -2.149 1.00 94.44 92 LEU A N 1
ATOM 700 C CA . LEU A 1 92 ? -7.171 6.314 -2.340 1.00 94.44 92 LEU A CA 1
ATOM 701 C C . LEU A 1 92 ? -6.620 7.176 -3.483 1.00 94.44 92 LEU A C 1
ATOM 703 O O . LEU A 1 92 ? -7.104 8.276 -3.740 1.00 94.44 92 LEU A O 1
ATOM 707 N N . SER A 1 93 ? -5.600 6.692 -4.193 1.00 93.50 93 SER A N 1
ATOM 708 C CA . SER A 1 93 ? -5.059 7.354 -5.373 1.00 93.50 93 SER A CA 1
ATOM 709 C C . SER A 1 93 ? -4.963 6.392 -6.543 1.00 93.50 93 SER A C 1
ATOM 711 O O . SER A 1 93 ? -4.379 5.318 -6.428 1.00 93.50 93 SER A O 1
ATOM 713 N N . ARG A 1 94 ? -5.404 6.836 -7.726 1.00 92.81 94 ARG A N 1
ATOM 714 C CA . ARG A 1 94 ? -5.209 6.095 -8.987 1.00 92.81 94 ARG A CA 1
ATOM 715 C C . ARG A 1 94 ? -3.737 5.878 -9.362 1.00 92.81 94 ARG A C 1
ATOM 717 O O . ARG A 1 94 ? -3.455 5.151 -10.303 1.00 92.81 94 ARG A O 1
ATOM 724 N N . PHE A 1 95 ? -2.821 6.571 -8.684 1.00 93.06 95 PHE A N 1
ATOM 725 C CA . PHE A 1 95 ? -1.375 6.456 -8.881 1.00 93.06 95 PHE A CA 1
ATOM 726 C C . PHE A 1 95 ? -0.722 5.446 -7.941 1.00 93.06 95 PHE A C 1
ATOM 728 O O . PHE A 1 95 ? 0.491 5.277 -7.999 1.00 93.06 95 PHE A O 1
ATOM 735 N N . ASN A 1 96 ? -1.493 4.806 -7.061 1.00 95.56 96 ASN A N 1
ATOM 736 C CA . ASN A 1 96 ? -0.990 3.662 -6.324 1.00 95.56 96 ASN A CA 1
ATOM 737 C C . ASN A 1 96 ? -0.737 2.508 -7.301 1.00 95.56 96 ASN A C 1
ATOM 739 O O . ASN A 1 96 ? -1.566 2.242 -8.170 1.00 95.56 96 ASN A O 1
ATOM 743 N N . ILE A 1 97 ? 0.382 1.809 -7.139 1.00 95.25 97 ILE A N 1
ATOM 744 C CA . ILE A 1 97 ? 0.741 0.664 -7.981 1.00 95.25 97 ILE A CA 1
ATOM 745 C C . ILE A 1 97 ? -0.301 -0.463 -7.914 1.00 95.25 97 ILE A C 1
ATOM 747 O O . ILE A 1 97 ? -0.558 -1.118 -8.917 1.00 95.25 97 ILE A O 1
ATOM 751 N N . ALA A 1 98 ? -0.966 -0.622 -6.767 1.00 96.94 98 ALA A N 1
ATOM 752 C CA . ALA A 1 98 ? -2.015 -1.617 -6.556 1.00 96.94 98 ALA A CA 1
ATOM 753 C C . ALA A 1 98 ? -3.435 -1.113 -6.904 1.00 96.94 98 ALA A C 1
ATOM 755 O O . ALA A 1 98 ? -4.399 -1.875 -6.844 1.00 96.94 98 ALA A O 1
ATOM 756 N N . ALA A 1 99 ? -3.591 0.155 -7.317 1.00 96.75 99 ALA A N 1
ATOM 757 C CA . ALA A 1 99 ? -4.896 0.745 -7.645 1.00 96.75 99 ALA A CA 1
ATOM 758 C C . ALA A 1 99 ? -5.731 0.006 -8.714 1.00 96.75 99 ALA A C 1
ATOM 760 O O . ALA A 1 99 ? -6.955 0.174 -8.703 1.00 96.75 99 ALA A O 1
ATOM 761 N N . PRO A 1 100 ? -5.147 -0.753 -9.667 1.00 96.31 100 PRO A N 1
ATOM 762 C CA . PRO A 1 100 ? -5.937 -1.528 -10.621 1.00 96.31 100 PRO A CA 1
ATOM 763 C C . PRO A 1 100 ? -6.748 -2.671 -9.998 1.00 96.31 100 PRO A C 1
ATOM 765 O O . PRO A 1 100 ? -7.768 -3.032 -10.575 1.00 96.31 100 PRO A O 1
ATOM 768 N N . ILE A 1 101 ? -6.315 -3.219 -8.855 1.00 97.00 101 ILE A N 1
ATOM 769 C CA . ILE A 1 101 ? -6.936 -4.407 -8.238 1.00 97.00 101 ILE A CA 1
ATOM 770 C C . ILE A 1 101 ? -7.544 -4.137 -6.856 1.00 97.00 101 ILE A C 1
ATOM 772 O O . ILE A 1 101 ? -8.380 -4.905 -6.394 1.00 97.00 101 ILE A O 1
ATOM 776 N N . CYS A 1 102 ? -7.135 -3.061 -6.186 1.00 97.69 102 CYS A N 1
ATOM 777 C CA . CYS A 1 102 ? -7.596 -2.724 -4.843 1.00 97.69 102 CYS A CA 1
ATOM 778 C C . CYS A 1 102 ? -8.870 -1.876 -4.840 1.00 97.69 102 CYS A C 1
ATOM 780 O O . CYS A 1 102 ? -9.150 -1.129 -5.786 1.00 97.69 102 CYS A O 1
ATOM 782 N N . SER A 1 103 ? -9.591 -1.917 -3.715 1.00 97.31 103 SER A N 1
ATOM 783 C CA . SER A 1 103 ? -10.684 -0.979 -3.460 1.00 97.31 103 SER A CA 1
ATOM 784 C C . SER A 1 103 ? -10.188 0.472 -3.485 1.00 97.31 103 SER A C 1
ATOM 786 O O . SER A 1 103 ? -9.015 0.768 -3.232 1.00 97.31 103 SER A O 1
ATOM 788 N N . LYS A 1 104 ? -11.104 1.385 -3.810 1.00 96.25 104 LYS A N 1
ATOM 789 C CA . LYS A 1 104 ? -10.904 2.840 -3.815 1.00 96.25 104 LYS A CA 1
ATOM 790 C C . LYS A 1 104 ? -11.855 3.564 -2.860 1.00 96.25 104 LYS A C 1
ATOM 792 O O . LYS A 1 104 ? -11.825 4.791 -2.819 1.00 96.25 104 LYS A O 1
ATOM 797 N N . GLN A 1 105 ? -12.691 2.818 -2.137 1.00 96.69 105 GLN A N 1
ATOM 798 C CA . GLN A 1 105 ? -13.714 3.345 -1.239 1.00 96.69 105 GLN A CA 1
ATOM 799 C C . GLN A 1 105 ? -13.257 3.164 0.205 1.00 96.69 105 GLN A C 1
ATOM 801 O O . GLN A 1 105 ? -12.760 2.102 0.572 1.00 96.69 105 GLN A O 1
ATOM 806 N N . ILE A 1 106 ? -13.391 4.209 1.022 1.00 97.19 106 ILE A N 1
ATOM 807 C CA . ILE A 1 106 ? -13.005 4.140 2.441 1.00 97.19 106 ILE A CA 1
ATOM 808 C C . ILE A 1 106 ? -13.999 3.260 3.209 1.00 97.19 106 ILE A C 1
ATOM 810 O O . ILE A 1 106 ? -13.627 2.614 4.181 1.00 97.19 106 ILE A O 1
ATOM 814 N N . GLU A 1 107 ? -15.244 3.212 2.749 1.00 97.69 107 GLU A N 1
ATOM 815 C CA . GLU A 1 107 ? -16.369 2.474 3.315 1.00 97.69 107 GLU A CA 1
ATOM 816 C C . GLU A 1 107 ? -16.102 0.966 3.402 1.00 97.69 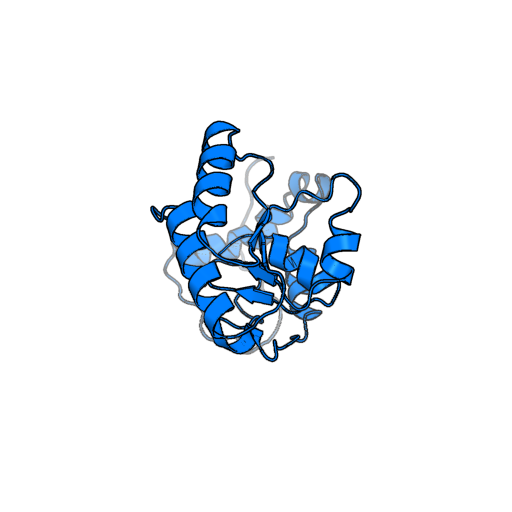107 GLU A C 1
ATOM 818 O O . GLU A 1 107 ? -16.528 0.319 4.360 1.00 97.69 107 GLU A O 1
ATOM 823 N N . ASP A 1 108 ? -15.291 0.434 2.485 1.00 98.06 108 ASP A N 1
ATOM 824 C CA . ASP A 1 108 ? -14.883 -0.972 2.474 1.00 98.06 108 ASP A CA 1
ATOM 825 C C . ASP A 1 108 ? -14.003 -1.343 3.682 1.00 98.06 108 ASP A C 1
ATOM 827 O O . ASP A 1 108 ? -13.744 -2.513 3.915 1.00 98.06 108 ASP A O 1
ATOM 831 N N . VAL A 1 109 ? -13.573 -0.388 4.517 1.00 97.75 109 VAL A N 1
ATOM 832 C CA . VAL A 1 109 ? -12.837 -0.660 5.771 1.00 97.75 109 VAL A CA 1
ATOM 833 C C . VAL A 1 109 ? -13.618 -1.537 6.764 1.00 97.75 109 VAL A C 1
ATOM 835 O O . VAL A 1 109 ? -13.041 -2.052 7.722 1.00 97.75 109 VAL A O 1
ATOM 838 N N . VAL A 1 110 ? -14.937 -1.673 6.589 1.00 97.75 110 VAL A N 1
ATOM 839 C CA . VAL A 1 110 ? -15.785 -2.536 7.425 1.00 97.75 110 VAL A CA 1
ATOM 840 C C . VAL A 1 110 ? -15.625 -4.012 7.050 1.00 97.75 110 VAL A C 1
ATOM 842 O O . VAL A 1 110 ? -15.522 -4.846 7.955 1.00 97.75 110 VAL A O 1
ATOM 845 N N . ASP A 1 111 ? -15.588 -4.296 5.745 1.00 97.81 111 ASP A N 1
ATOM 846 C CA . ASP A 1 111 ? -15.423 -5.621 5.139 1.00 97.81 111 ASP A CA 1
ATOM 847 C C . ASP A 1 111 ? -14.535 -5.508 3.879 1.00 97.81 111 ASP A C 1
ATOM 849 O O . ASP A 1 111 ? -15.031 -5.366 2.757 1.00 97.81 111 ASP A O 1
ATOM 853 N N . PRO A 1 112 ? -13.205 -5.451 4.061 1.00 97.56 112 PRO A N 1
ATOM 854 C CA . PRO A 1 112 ? -12.295 -5.035 3.007 1.00 97.56 112 PRO A CA 1
ATOM 855 C C . PRO A 1 112 ? -12.010 -6.185 2.031 1.00 97.56 112 PRO A C 1
ATOM 857 O O . PRO A 1 112 ? -11.560 -7.256 2.452 1.00 97.56 112 PRO A O 1
ATOM 860 N N . PRO A 1 113 ? -12.185 -5.978 0.712 1.00 97.31 113 PRO A N 1
ATOM 861 C CA . PRO A 1 113 ? -11.967 -7.033 -0.264 1.00 97.31 113 PRO A CA 1
ATOM 862 C C . PRO A 1 113 ? -10.479 -7.371 -0.381 1.00 97.31 113 PRO A C 1
ATOM 864 O O . PRO A 1 113 ? -9.634 -6.486 -0.556 1.00 97.31 113 PRO A O 1
ATOM 867 N N . LEU A 1 114 ? -10.161 -8.666 -0.351 1.00 97.62 114 LEU A N 1
ATOM 868 C CA . LEU A 1 114 ? -8.840 -9.178 -0.705 1.00 97.62 114 LEU A CA 1
ATOM 869 C C . LEU A 1 114 ? -8.846 -9.607 -2.182 1.00 97.62 114 LEU A C 1
ATOM 871 O O . LEU A 1 114 ? -9.432 -10.642 -2.502 1.00 97.62 114 LEU A O 1
ATOM 875 N N . PRO A 1 115 ? -8.235 -8.835 -3.097 1.00 96.31 115 PRO A N 1
ATOM 876 C CA . PRO A 1 115 ? -8.229 -9.190 -4.509 1.00 96.31 115 PRO A CA 1
ATOM 877 C C . PRO A 1 115 ? -7.254 -10.334 -4.816 1.00 96.31 115 PRO A C 1
ATOM 879 O O . PRO A 1 115 ? -6.250 -10.528 -4.121 1.00 96.31 115 PRO A O 1
ATOM 882 N N . GLU A 1 116 ? -7.505 -11.027 -5.931 1.00 97.06 116 GLU A N 1
ATOM 883 C CA . GLU A 1 116 ? -6.484 -11.861 -6.562 1.00 97.06 116 GLU A CA 1
ATOM 884 C C . GLU A 1 116 ? -5.330 -10.967 -7.036 1.00 97.06 116 GLU A C 1
ATOM 886 O O . GLU A 1 116 ? -5.538 -9.913 -7.643 1.00 97.06 116 GLU A O 1
ATOM 891 N N . ARG A 1 117 ? -4.103 -11.359 -6.705 1.00 96.75 117 ARG A N 1
ATOM 892 C CA . ARG A 1 117 ? -2.923 -10.480 -6.749 1.00 96.75 117 ARG A CA 1
ATOM 893 C C . ARG A 1 117 ? -1.734 -11.100 -7.459 1.00 96.75 117 ARG A C 1
ATOM 895 O O . ARG A 1 117 ? -0.761 -10.394 -7.712 1.00 96.75 117 ARG A O 1
ATOM 902 N N . GLU A 1 118 ? -1.815 -12.377 -7.817 1.00 96.56 118 GLU A N 1
ATOM 903 C CA . GLU A 1 118 ? -0.747 -13.089 -8.514 1.00 96.56 118 GLU A CA 1
ATOM 904 C C . GLU A 1 118 ? -0.322 -12.362 -9.802 1.00 96.56 118 GLU A C 1
ATOM 906 O O . GLU A 1 118 ? 0.857 -12.057 -9.983 1.00 96.56 118 GLU A O 1
ATOM 911 N N . GLN A 1 119 ? -1.284 -11.954 -10.637 1.00 97.31 119 GLN A N 1
ATOM 912 C CA . GLN A 1 119 ? -0.984 -11.238 -11.881 1.00 97.31 119 GLN A CA 1
ATOM 913 C C . GLN A 1 119 ? -0.294 -9.885 -11.646 1.00 97.31 119 GLN A C 1
ATOM 915 O O . GLN A 1 119 ? 0.607 -9.521 -12.399 1.00 97.31 119 GLN A O 1
ATOM 920 N N . LEU A 1 120 ? -0.674 -9.146 -10.596 1.00 96.06 120 LEU A N 1
ATOM 921 C CA . LEU A 1 120 ? -0.000 -7.891 -10.246 1.00 96.06 120 LEU A CA 1
ATOM 922 C C . LEU A 1 120 ? 1.475 -8.151 -9.916 1.00 96.06 120 LEU A C 1
ATOM 924 O O . LEU A 1 120 ? 2.350 -7.415 -10.370 1.00 96.06 120 LEU A O 1
ATOM 928 N N . PHE A 1 121 ? 1.761 -9.202 -9.146 1.00 96.62 121 PHE A N 1
ATOM 929 C CA . PHE A 1 121 ? 3.134 -9.556 -8.801 1.00 96.62 121 PHE A CA 1
ATOM 930 C C . PHE A 1 121 ? 3.925 -10.078 -10.001 1.00 96.62 121 PHE A C 1
ATOM 932 O O . PHE A 1 121 ? 5.107 -9.758 -10.105 1.00 96.62 121 PHE A O 1
ATOM 939 N N . TYR A 1 122 ? 3.294 -10.782 -10.944 1.00 96.38 122 TYR A N 1
ATOM 940 C CA . TYR A 1 122 ? 3.924 -11.123 -12.222 1.00 96.38 122 TYR A CA 1
ATOM 941 C C . TYR A 1 122 ? 4.303 -9.884 -13.031 1.00 96.38 122 TYR A C 1
ATOM 943 O O . TYR A 1 122 ? 5.434 -9.794 -13.510 1.00 96.38 122 TYR A O 1
ATOM 951 N N . ASP A 1 123 ? 3.413 -8.896 -13.128 1.00 94.31 123 ASP A N 1
ATOM 952 C CA . ASP A 1 123 ? 3.695 -7.648 -13.842 1.00 94.31 123 ASP A CA 1
ATOM 953 C C . ASP A 1 123 ? 4.850 -6.866 -13.191 1.00 94.31 123 ASP A C 1
ATOM 955 O O . ASP A 1 123 ? 5.700 -6.306 -13.887 1.00 94.31 123 ASP A O 1
ATOM 959 N N . ILE A 1 124 ? 4.914 -6.858 -11.855 1.00 93.56 124 ILE A N 1
ATOM 960 C CA . ILE A 1 124 ? 5.990 -6.215 -11.089 1.00 93.56 124 ILE A CA 1
ATOM 961 C C . ILE A 1 124 ? 7.309 -6.976 -11.241 1.00 93.56 124 ILE A C 1
ATOM 963 O O . ILE A 1 124 ? 8.346 -6.358 -11.481 1.00 93.56 124 ILE A O 1
ATOM 967 N N . ALA A 1 125 ? 7.299 -8.304 -11.126 1.00 92.25 125 ALA A N 1
ATOM 968 C CA . ALA A 1 125 ? 8.486 -9.134 -11.317 1.00 92.25 125 ALA A CA 1
ATOM 969 C C . ALA A 1 125 ? 9.064 -8.941 -12.725 1.00 92.25 125 ALA A C 1
ATOM 971 O O . ALA A 1 125 ? 10.266 -8.744 -12.874 1.00 92.25 125 ALA A O 1
ATOM 972 N N . TYR A 1 126 ? 8.199 -8.872 -13.739 1.00 89.88 126 TYR A N 1
ATOM 973 C CA . TYR A 1 126 ? 8.586 -8.605 -15.124 1.00 89.88 126 TYR A CA 1
ATOM 974 C C . TYR A 1 126 ? 9.195 -7.205 -15.344 1.00 89.88 126 TYR A C 1
ATOM 976 O O . TYR A 1 126 ? 9.864 -6.961 -16.347 1.00 89.88 126 TYR A O 1
ATOM 984 N N . ALA A 1 127 ? 8.962 -6.263 -14.428 1.00 89.38 127 ALA A N 1
ATOM 985 C CA . ALA A 1 127 ? 9.543 -4.924 -14.474 1.00 89.38 127 ALA A CA 1
ATOM 986 C C . ALA A 1 127 ? 10.911 -4.821 -13.772 1.00 89.38 127 ALA A C 1
ATOM 988 O O . ALA A 1 127 ? 11.517 -3.747 -13.803 1.00 89.38 127 ALA A O 1
ATOM 989 N N . HIS A 1 128 ? 11.408 -5.902 -13.165 1.00 91.38 128 HIS A N 1
ATOM 990 C CA . HIS A 1 128 ? 12.746 -5.955 -12.586 1.00 91.38 128 HIS A CA 1
ATOM 991 C C . HIS A 1 128 ? 13.757 -6.470 -13.608 1.00 91.38 128 HIS A C 1
ATOM 993 O O . HIS A 1 128 ? 13.516 -7.458 -14.293 1.00 91.38 128 HIS A O 1
ATOM 999 N N . TRP A 1 129 ? 14.901 -5.793 -13.679 1.00 93.31 129 TRP A N 1
ATOM 1000 C CA . TRP A 1 129 ? 15.999 -6.127 -14.580 1.00 93.31 129 TRP A CA 1
ATOM 1001 C C . TRP A 1 129 ? 17.302 -6.122 -13.793 1.00 93.31 129 TRP A C 1
ATOM 1003 O O . TRP A 1 129 ? 17.538 -5.248 -12.954 1.00 93.31 129 TRP A O 1
ATOM 1013 N N . THR A 1 130 ? 18.149 -7.099 -14.067 1.00 95.38 130 THR A N 1
ATOM 1014 C CA . THR A 1 130 ? 19.495 -7.198 -13.513 1.00 95.38 130 THR A CA 1
ATOM 1015 C C . THR A 1 130 ? 20.416 -6.144 -14.127 1.00 95.38 130 THR A C 1
ATOM 1017 O O . THR A 1 130 ? 20.167 -5.601 -15.206 1.00 95.38 130 THR A O 1
ATOM 1020 N N . LEU A 1 131 ? 21.530 -5.860 -13.447 1.00 96.38 131 LEU A N 1
ATOM 1021 C CA . LEU A 1 131 ? 22.542 -4.944 -13.979 1.00 96.38 131 LEU A CA 1
ATOM 1022 C C . LEU A 1 131 ? 23.128 -5.437 -15.305 1.00 96.38 131 LEU A C 1
ATOM 1024 O O . LEU A 1 131 ? 23.446 -4.616 -16.163 1.00 96.38 131 LEU A O 1
ATOM 1028 N N . ASP A 1 132 ? 23.251 -6.749 -15.485 1.00 97.69 132 ASP A N 1
ATOM 1029 C CA . ASP A 1 132 ? 23.810 -7.321 -16.707 1.00 97.69 132 ASP A CA 1
ATOM 1030 C C . ASP A 1 132 ? 22.829 -7.216 -17.880 1.00 97.69 132 ASP A C 1
ATOM 1032 O O . ASP A 1 132 ? 23.246 -6.806 -18.959 1.00 97.69 132 ASP A O 1
ATOM 1036 N N . GLU A 1 133 ? 21.526 -7.435 -17.666 1.00 95.56 133 GLU A N 1
ATOM 1037 C CA . GLU A 1 133 ? 20.487 -7.173 -18.682 1.00 95.56 133 GLU A CA 1
ATOM 1038 C C . GLU A 1 133 ? 20.427 -5.688 -19.071 1.00 95.56 133 GLU A C 1
ATOM 1040 O O . GLU A 1 133 ? 20.260 -5.336 -20.243 1.00 95.56 133 GLU A O 1
ATOM 1045 N N . ILE A 1 134 ? 20.599 -4.788 -18.096 1.00 96.06 134 ILE A N 1
ATOM 1046 C CA . ILE A 1 134 ? 20.677 -3.347 -18.358 1.00 96.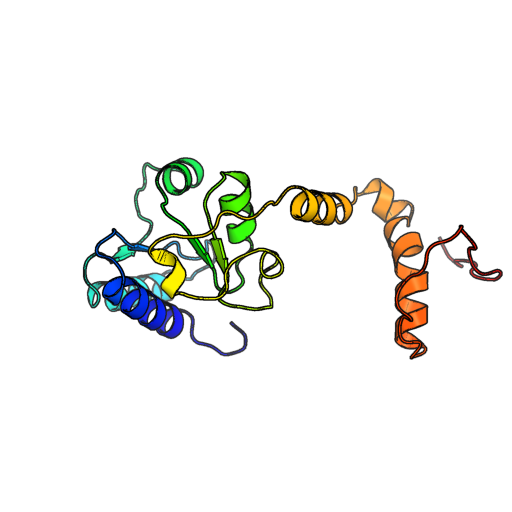06 134 ILE A CA 1
ATOM 1047 C C . ILE A 1 134 ? 21.914 -3.030 -19.212 1.00 96.06 134 ILE A C 1
ATOM 1049 O O . ILE A 1 134 ? 21.784 -2.342 -20.226 1.00 96.06 134 ILE A O 1
ATOM 1053 N N . ARG A 1 135 ? 23.098 -3.547 -18.851 1.00 96.50 135 ARG A N 1
ATOM 1054 C CA . ARG A 1 135 ? 24.357 -3.341 -19.598 1.00 96.50 135 ARG A CA 1
ATOM 1055 C C . ARG A 1 135 ? 24.316 -3.938 -21.002 1.00 96.50 135 ARG A C 1
ATOM 1057 O O . ARG A 1 135 ? 24.813 -3.316 -21.933 1.00 96.50 135 ARG A O 1
ATOM 1064 N N . ALA A 1 136 ? 23.697 -5.106 -21.165 1.00 97.06 136 ALA A N 1
ATOM 1065 C CA . ALA A 1 136 ? 23.486 -5.758 -22.457 1.00 97.06 136 ALA A CA 1
ATOM 1066 C C . ALA A 1 136 ? 22.460 -5.022 -23.346 1.00 97.06 136 ALA A C 1
ATOM 1068 O O . ALA A 1 136 ? 22.268 -5.370 -24.520 1.00 97.06 136 ALA A O 1
ATOM 1069 N N . GLY A 1 137 ? 21.800 -3.996 -22.797 1.00 96.31 137 GLY A N 1
ATOM 1070 C CA . GLY A 1 137 ? 20.830 -3.159 -23.489 1.00 96.31 137 GLY A CA 1
ATOM 1071 C C . GLY A 1 137 ? 19.453 -3.804 -23.636 1.00 96.31 137 GLY A C 1
ATOM 1072 O O . GLY A 1 137 ? 18.655 -3.326 -24.440 1.00 96.31 137 GLY A O 1
ATOM 1073 N N . ASP A 1 138 ? 19.141 -4.867 -22.894 1.00 95.25 138 ASP A N 1
ATOM 1074 C CA . ASP A 1 138 ? 17.901 -5.634 -23.071 1.00 95.25 138 ASP A CA 1
ATOM 1075 C C . ASP A 1 138 ? 16.660 -4.823 -22.684 1.00 95.25 138 ASP A C 1
ATOM 1077 O O . ASP A 1 138 ? 15.649 -4.846 -23.393 1.00 95.25 138 ASP A O 1
ATOM 1081 N N . VAL A 1 139 ? 16.781 -3.983 -21.651 1.00 94.31 139 VAL A N 1
ATOM 1082 C CA . VAL A 1 139 ? 15.760 -2.992 -21.277 1.00 94.31 139 VAL A CA 1
ATOM 1083 C C . VAL A 1 139 ? 15.469 -2.048 -22.445 1.00 94.31 139 VAL A C 1
ATOM 1085 O O . VAL A 1 139 ? 14.312 -1.838 -22.820 1.00 94.31 139 VAL A O 1
ATOM 1088 N N . LEU A 1 140 ? 16.515 -1.497 -23.069 1.00 93.38 140 LEU A N 1
ATOM 1089 C CA . LEU A 1 140 ? 16.351 -0.569 -24.184 1.00 93.38 140 LEU A CA 1
ATOM 1090 C C . LEU A 1 140 ? 15.752 -1.276 -25.401 1.00 93.38 140 LEU A C 1
ATOM 1092 O O . LEU A 1 140 ? 14.795 -0.762 -25.974 1.00 93.38 140 LEU A O 1
ATOM 1096 N N . LYS A 1 141 ? 16.231 -2.475 -25.758 1.00 95.12 141 LYS A N 1
ATOM 1097 C CA . LYS A 1 141 ? 15.658 -3.288 -26.848 1.00 95.12 141 LYS A CA 1
ATOM 1098 C C . LYS A 1 141 ? 14.166 -3.545 -26.633 1.00 95.12 141 LYS A C 1
ATOM 1100 O O . LYS A 1 141 ? 13.387 -3.489 -27.583 1.00 95.12 141 LYS A O 1
ATOM 1105 N N . ARG A 1 142 ? 13.748 -3.786 -25.386 1.00 91.88 142 ARG A N 1
ATOM 1106 C CA . ARG A 1 142 ? 12.343 -4.005 -25.032 1.00 91.88 142 ARG A CA 1
ATOM 1107 C C . ARG A 1 142 ? 11.492 -2.746 -25.194 1.00 91.88 142 ARG A C 1
ATOM 1109 O O . ARG A 1 142 ? 10.397 -2.824 -25.756 1.00 91.88 142 ARG A O 1
ATOM 1116 N N . PHE A 1 143 ? 11.950 -1.608 -24.676 1.00 93.31 143 PHE A N 1
ATOM 1117 C CA . PHE A 1 143 ? 11.121 -0.402 -24.589 1.00 93.31 143 PHE A CA 1
ATOM 1118 C C . PHE A 1 143 ? 11.271 0.553 -25.778 1.00 93.31 143 PHE A C 1
ATOM 1120 O O . PHE A 1 143 ? 10.306 1.251 -26.090 1.00 93.31 143 PHE A O 1
ATOM 1127 N N . ALA A 1 144 ? 12.403 0.562 -26.487 1.00 94.19 144 ALA A N 1
ATOM 1128 C CA . ALA A 1 144 ? 12.653 1.476 -27.605 1.00 94.19 144 ALA A CA 1
ATOM 1129 C C . ALA A 1 144 ? 11.561 1.430 -28.693 1.00 94.19 144 ALA A C 1
ATOM 1131 O O . ALA A 1 144 ? 11.072 2.501 -29.057 1.00 94.19 144 ALA A O 1
ATOM 1132 N N . PRO A 1 145 ? 11.067 0.258 -29.151 1.00 93.31 145 PRO A N 1
ATOM 1133 C CA . PRO A 1 145 ? 9.990 0.219 -30.145 1.00 93.31 145 PRO A CA 1
ATOM 1134 C C . PRO A 1 145 ? 8.676 0.825 -29.630 1.00 93.31 145 PRO A C 1
ATOM 1136 O O . PRO A 1 145 ? 7.944 1.478 -30.372 1.00 93.31 145 PRO A O 1
ATOM 1139 N N . ILE A 1 146 ? 8.373 0.633 -28.342 1.00 92.25 146 ILE A N 1
ATOM 1140 C CA . ILE A 1 146 ? 7.159 1.159 -27.702 1.00 92.25 146 ILE A CA 1
ATOM 1141 C C . ILE A 1 146 ? 7.254 2.681 -27.568 1.00 92.25 146 ILE A C 1
ATOM 1143 O O . ILE A 1 146 ? 6.276 3.387 -27.819 1.00 92.25 146 ILE A O 1
ATOM 1147 N N . LEU A 1 147 ? 8.425 3.185 -27.176 1.00 91.00 147 LEU A N 1
ATOM 1148 C CA . LEU A 1 147 ? 8.691 4.614 -27.053 1.00 91.00 147 LEU A CA 1
ATOM 1149 C C . LEU A 1 147 ? 8.626 5.300 -28.420 1.00 91.00 147 LEU A C 1
ATOM 1151 O O . LEU A 1 147 ? 7.903 6.283 -28.557 1.00 91.00 147 LEU A O 1
ATOM 1155 N N . ALA A 1 148 ? 9.277 4.733 -29.440 1.00 92.62 148 ALA A N 1
ATOM 1156 C CA . ALA A 1 148 ? 9.236 5.247 -30.807 1.00 92.62 148 ALA A CA 1
ATOM 1157 C C . ALA A 1 148 ? 7.794 5.342 -31.339 1.00 92.62 148 ALA A C 1
ATOM 1159 O O . ALA A 1 148 ? 7.388 6.385 -31.846 1.00 92.62 148 ALA A O 1
ATOM 1160 N N . MET A 1 149 ? 6.987 4.294 -31.137 1.00 91.69 149 MET A N 1
ATOM 1161 C CA . MET A 1 149 ? 5.571 4.276 -31.522 1.00 91.69 149 MET A CA 1
ATOM 1162 C C . MET A 1 149 ? 4.753 5.376 -30.827 1.00 91.69 149 MET A C 1
ATOM 1164 O O . MET A 1 149 ? 3.948 6.047 -31.472 1.00 91.69 149 MET A O 1
ATOM 1168 N N . ARG A 1 150 ? 4.969 5.589 -29.520 1.00 86.31 150 ARG A N 1
ATOM 1169 C CA . ARG A 1 150 ? 4.264 6.628 -28.749 1.00 86.31 150 ARG A CA 1
ATOM 1170 C C . ARG A 1 150 ? 4.679 8.041 -29.154 1.00 86.31 150 ARG A C 1
ATOM 1172 O O . ARG A 1 150 ? 3.816 8.908 -29.244 1.00 86.31 150 ARG A O 1
ATOM 1179 N N . CYS A 1 151 ? 5.964 8.269 -29.419 1.00 87.44 151 CYS A N 1
ATOM 1180 C CA . CYS A 1 151 ? 6.469 9.557 -29.900 1.00 87.44 151 CYS A CA 1
ATOM 1181 C C . CYS A 1 151 ? 5.965 9.887 -31.311 1.00 87.44 151 CYS A C 1
ATOM 1183 O O . CYS A 1 151 ? 5.711 11.049 -31.606 1.00 87.44 151 CYS A O 1
ATOM 1185 N N . ALA A 1 152 ? 5.759 8.874 -32.155 1.00 87.31 152 ALA A N 1
ATOM 1186 C CA . ALA A 1 152 ? 5.190 9.033 -33.492 1.00 87.31 152 ALA A CA 1
ATOM 1187 C C . ALA A 1 152 ? 3.661 9.262 -33.505 1.00 87.31 152 ALA A C 1
ATOM 1189 O O . ALA A 1 152 ? 3.070 9.358 -34.577 1.00 87.31 152 ALA A O 1
ATOM 1190 N N . GLY A 1 153 ? 2.997 9.328 -32.342 1.00 74.12 153 GLY A N 1
ATOM 1191 C CA . GLY A 1 153 ? 1.552 9.573 -32.249 1.00 74.12 153 GLY A CA 1
ATOM 1192 C C . GLY A 1 153 ? 0.668 8.380 -32.634 1.00 74.12 153 GLY A C 1
ATOM 1193 O O . GLY A 1 153 ? -0.541 8.538 -32.794 1.00 74.12 153 GLY A O 1
ATOM 1194 N N . VAL A 1 154 ? 1.232 7.175 -32.765 1.00 62.59 154 VAL A N 1
ATOM 1195 C CA . VAL A 1 154 ? 0.467 5.973 -33.122 1.00 62.59 154 VAL A CA 1
ATOM 1196 C C . VAL A 1 154 ? -0.204 5.408 -31.864 1.00 62.59 154 VAL A C 1
ATOM 1198 O O . VAL A 1 154 ? 0.450 4.855 -30.977 1.00 62.59 154 VAL A O 1
ATOM 1201 N N . SER A 1 155 ? -1.528 5.564 -31.763 1.00 56.38 155 SER A N 1
ATOM 1202 C CA . SER A 1 155 ? -2.339 4.970 -30.691 1.00 56.38 155 SER A CA 1
ATOM 1203 C C . SER A 1 155 ? -2.432 3.448 -30.854 1.00 56.38 155 SER A C 1
ATOM 1205 O O . SER A 1 155 ? -2.576 2.939 -31.966 1.00 56.38 155 SER A O 1
ATOM 1207 N N . ARG A 1 156 ? -2.384 2.700 -29.744 1.00 53.47 156 ARG A N 1
ATOM 1208 C CA . ARG A 1 156 ? -2.604 1.247 -29.764 1.00 53.47 156 ARG A CA 1
ATOM 1209 C C . ARG A 1 156 ? -4.042 0.948 -30.194 1.00 53.47 156 ARG A C 1
ATOM 1211 O O . ARG A 1 156 ? -4.968 1.221 -29.436 1.00 53.47 156 ARG A O 1
ATOM 1218 N N . GLN A 1 157 ? -4.220 0.287 -31.336 1.00 52.50 157 GLN A N 1
ATOM 1219 C CA . GLN A 1 157 ? -5.416 -0.529 -31.548 1.00 52.50 157 GLN A CA 1
ATOM 1220 C C . GLN A 1 157 ? -5.427 -1.673 -30.519 1.00 52.50 157 GLN A C 1
ATOM 1222 O O . GLN A 1 157 ? -4.373 -2.202 -30.147 1.00 52.50 157 GLN A O 1
ATOM 1227 N N . ALA A 1 158 ? -6.612 -2.006 -30.000 1.00 44.44 158 ALA A N 1
ATOM 1228 C CA . ALA A 1 158 ? -6.797 -3.088 -29.038 1.00 44.44 158 ALA A CA 1
ATOM 1229 C C . ALA A 1 158 ? -6.183 -4.386 -29.587 1.00 44.44 158 ALA A C 1
ATOM 1231 O O . ALA A 1 158 ? -6.416 -4.755 -30.735 1.00 44.44 158 ALA A O 1
ATOM 1232 N N . ARG A 1 159 ? -5.347 -5.054 -28.782 1.00 47.50 159 ARG A N 1
ATOM 1233 C CA . ARG A 1 159 ? -4.586 -6.226 -29.229 1.00 47.50 159 ARG A CA 1
ATOM 1234 C C . ARG A 1 159 ? -5.537 -7.371 -29.593 1.00 47.50 159 ARG A C 1
ATOM 1236 O O . ARG A 1 159 ? -6.148 -7.959 -28.710 1.00 47.50 159 ARG A O 1
ATOM 1243 N N . HIS A 1 160 ? -5.603 -7.724 -30.872 1.00 40.19 160 HIS A N 1
ATOM 1244 C CA . HIS A 1 160 ? -5.765 -9.114 -31.291 1.00 40.19 160 HIS A CA 1
ATOM 1245 C C . HIS A 1 160 ? -4.359 -9.683 -31.503 1.00 40.19 160 HIS A C 1
ATOM 1247 O O . HIS A 1 160 ? -3.537 -9.070 -32.181 1.00 40.19 160 HIS A O 1
ATOM 1253 N N . SER A 1 161 ? -4.057 -10.808 -30.854 1.00 45.34 161 SER A N 1
ATOM 1254 C CA . SER A 1 161 ? -2.821 -11.562 -31.100 1.00 45.34 161 SER A CA 1
ATOM 1255 C C . SER A 1 161 ? -2.894 -12.128 -32.523 1.00 45.34 161 SER A C 1
ATOM 1257 O O . SER A 1 161 ? -3.929 -12.709 -32.854 1.00 45.34 161 SER A O 1
ATOM 1259 N N . PRO A 1 162 ? -1.865 -11.955 -33.375 1.00 41.81 162 PRO A N 1
ATOM 1260 C CA . PRO A 1 162 ? -0.796 -12.955 -33.373 1.00 41.81 162 PRO A CA 1
ATOM 1261 C C . PRO A 1 162 ? 0.621 -12.445 -33.733 1.00 41.81 162 PRO A C 1
ATOM 1263 O O . PRO A 1 162 ? 0.807 -11.357 -34.262 1.00 41.81 162 PRO A O 1
ATOM 1266 N N . ALA A 1 163 ? 1.583 -13.325 -33.428 1.00 41.03 163 ALA A N 1
ATOM 1267 C CA . ALA A 1 163 ? 2.930 -13.544 -33.975 1.00 41.03 163 ALA A CA 1
ATOM 1268 C C . ALA A 1 163 ? 3.905 -12.365 -34.206 1.00 41.03 163 ALA A C 1
ATOM 1270 O O . ALA A 1 163 ? 3.645 -11.380 -34.885 1.00 41.03 163 ALA A O 1
ATOM 1271 N N . HIS A 1 164 ? 5.110 -12.572 -33.670 1.00 48.56 164 HIS A N 1
ATOM 1272 C CA . HIS A 1 164 ? 6.310 -11.754 -33.791 1.00 48.56 164 HIS A CA 1
ATOM 1273 C C . HIS A 1 164 ? 6.589 -11.244 -35.215 1.00 48.56 164 HIS A C 1
ATOM 1275 O O . HIS A 1 164 ? 6.924 -12.018 -36.106 1.00 48.56 164 HIS A O 1
ATOM 1281 N N . SER A 1 165 ? 6.619 -9.921 -35.377 1.00 41.62 165 SER A N 1
ATOM 1282 C CA . SER A 1 165 ? 7.433 -9.269 -36.402 1.00 41.62 165 SER A CA 1
ATOM 1283 C C . SER A 1 165 ? 8.135 -8.062 -35.784 1.00 41.62 165 SER A C 1
ATOM 1285 O O . SER A 1 165 ? 7.500 -7.061 -35.443 1.00 41.62 165 SER A O 1
ATOM 1287 N N . VAL A 1 166 ? 9.449 -8.167 -35.598 1.00 44.84 166 VAL A N 1
ATOM 1288 C CA . VAL A 1 166 ? 10.307 -7.009 -35.325 1.00 44.84 166 VAL A CA 1
ATOM 1289 C C . VAL A 1 166 ? 10.427 -6.234 -36.639 1.00 44.84 166 VAL A C 1
ATOM 1291 O O . VAL A 1 166 ? 10.692 -6.832 -37.679 1.00 44.84 166 VAL A O 1
ATOM 1294 N N . LEU A 1 167 ? 10.170 -4.924 -36.609 1.00 44.34 167 LEU A N 1
ATOM 1295 C CA . LEU A 1 167 ? 10.225 -4.071 -37.800 1.00 44.34 167 LEU A CA 1
ATOM 1296 C C . LEU A 1 167 ? 11.642 -4.078 -38.416 1.00 44.34 167 LEU A C 1
ATOM 1298 O O . LEU A 1 167 ? 12.615 -3.944 -37.667 1.00 44.34 167 LEU A O 1
ATOM 1302 N N . PRO A 1 168 ? 11.790 -4.180 -39.751 1.00 36.84 168 PRO A N 1
ATOM 1303 C CA . PRO A 1 168 ? 13.090 -4.066 -40.407 1.00 36.84 168 PRO A CA 1
ATOM 1304 C C . PRO A 1 168 ? 13.618 -2.628 -40.298 1.00 36.84 168 PRO A C 1
ATOM 1306 O O . PRO A 1 168 ? 12.910 -1.688 -40.653 1.00 36.84 168 PRO A O 1
ATOM 1309 N N . GLY A 1 169 ? 14.864 -2.454 -39.840 1.00 46.38 169 GLY A N 1
ATOM 1310 C CA . GLY A 1 169 ? 15.592 -1.178 -39.946 1.00 46.38 169 GLY A CA 1
ATOM 1311 C C . GLY A 1 169 ? 16.049 -0.521 -38.641 1.00 46.38 169 GLY A C 1
ATOM 1312 O O . GLY A 1 169 ? 16.669 0.536 -38.700 1.00 46.38 169 GLY A O 1
ATOM 1313 N N . PHE A 1 170 ? 15.807 -1.115 -37.468 1.00 40.69 170 PHE A N 1
ATOM 1314 C CA . PHE A 1 170 ? 16.334 -0.565 -36.213 1.00 40.69 170 PHE A CA 1
ATOM 1315 C C . PHE A 1 170 ? 17.739 -1.118 -35.921 1.00 40.69 170 PHE A C 1
ATOM 1317 O O . PHE A 1 170 ? 17.885 -2.174 -35.310 1.00 40.69 170 PHE A O 1
ATOM 1324 N N . GLN A 1 171 ? 18.780 -0.418 -36.378 1.00 39.16 171 GLN A N 1
ATOM 1325 C CA . GLN A 1 171 ? 20.154 -0.648 -35.921 1.00 39.16 171 GLN A CA 1
ATOM 1326 C C . GLN A 1 171 ? 20.482 0.319 -34.778 1.00 39.16 171 GLN A C 1
ATOM 1328 O O . GLN A 1 171 ? 20.463 1.535 -34.958 1.00 39.16 171 GLN A O 1
ATOM 1333 N N . LEU A 1 172 ? 20.789 -0.228 -33.598 1.00 41.12 172 LEU A N 1
ATOM 1334 C CA . LEU A 1 172 ? 21.406 0.518 -32.500 1.00 41.12 172 LEU A CA 1
ATOM 1335 C C . LEU A 1 172 ? 22.855 0.829 -32.899 1.00 41.12 172 LEU A C 1
ATOM 1337 O O . LEU A 1 172 ? 23.708 -0.055 -32.875 1.00 41.12 172 LEU A O 1
ATOM 1341 N N . GLN A 1 173 ? 23.123 2.069 -33.305 1.00 36.47 173 GLN A N 1
ATOM 1342 C CA . GLN A 1 173 ? 24.487 2.574 -33.435 1.00 36.47 173 GLN A CA 1
ATOM 1343 C C . GLN A 1 173 ? 25.030 2.943 -32.050 1.00 36.47 173 GLN A C 1
ATOM 1345 O O . GLN A 1 173 ? 24.448 3.783 -31.367 1.00 36.47 173 GLN A O 1
ATOM 1350 N N . GLY A 1 174 ? 26.175 2.357 -31.692 1.00 44.12 174 GLY A N 1
ATOM 1351 C CA . GLY A 1 174 ? 27.053 2.852 -30.631 1.00 44.12 174 GLY A CA 1
ATOM 1352 C C . GLY A 1 174 ? 26.904 2.176 -29.268 1.00 44.12 174 GLY A C 1
ATOM 1353 O O . GLY A 1 174 ? 26.342 2.768 -28.350 1.00 44.12 174 GLY A O 1
ATOM 1354 N N . LEU A 1 175 ? 27.493 0.984 -29.142 1.00 37.09 175 LEU A N 1
ATOM 1355 C CA . LEU A 1 175 ? 28.362 0.594 -28.024 1.00 37.09 175 LEU A CA 1
ATOM 1356 C C . LEU A 1 175 ? 29.603 -0.074 -28.620 1.00 37.09 175 LEU A C 1
ATOM 1358 O O . LEU A 1 175 ? 29.417 -0.865 -29.573 1.00 37.09 175 LEU A O 1
#

Sequence (175 aa):
MRGMDVRQWLVATARHVRRLTDRPIIVRPHPGMKNEDFAALEAELATVSGLHLSGLSSLTVVDELARAHCTICYSSSFSLDSLLQGVPVITLSRFNIAAPICSKQIEDVVDPPLPEREQLFYDIAYAHWTLDEIRAGDVLKRFAPILAMRCAGVSRQARHSPAHSVLPGFQLQGL

Organism: Agrobacterium vitis (NCBI:txid373)

pLDDT: mean 83.41, std 17.42, range [36.47, 98.38]

Secondary structure (DSSP, 8-state):
-TT--HHHHHHHHHHHHHHH--S-EEE---TT--HHHHHHHHHHHTTSTTEEES--TT--HHHHHHT-S-EEESS-THHHHHHHTT--EEE-STTSTTTTTSB--SGGGGS------HHHHHHHHTT---HHHHHTTHHHHHHHHHHHHHHTT-PPPP-------PPTT------

Radius of gyration: 21.41 Å; chains: 1; bounding box: 46×33×60 Å